Protein AF-A0A524QG01-F1 (afdb_monomer_lite)

Radius of gyration: 15.0 Å; chains: 1; bounding box: 37×24×44 Å

Foldseek 3Di:
DDPDKWWEFDADPVCRFKTFIAIFHQFDKDWDADPVRDIDIDGGDGRQVRVVVVQVVCVVVVHHSVNRHPDPPGMDTPVVCVVCVVVRVVVIPDYDDDPDPPVPVDD

pLDDT: mean 92.06, std 12.97, range [42.19, 98.38]

Sequence (107 aa):
CSPETFTMWDDCMSFPFVLVRVRRHRAISVRFLDDEGQMKEMEKLDQATSELLQHEIDHLNGVLAVDHALDEDALVSREVFEENPDWFAAKVDYVITPTVPQSLQHP

Structure (mmCIF, N/CA/C/O backbone):
data_AF-A0A524QG01-F1
#
_entry.id   AF-A0A524QG01-F1
#
loop_
_atom_site.group_PDB
_atom_site.id
_atom_site.type_symbol
_atom_site.label_atom_id
_atom_site.label_alt_id
_atom_site.label_comp_id
_atom_site.label_asym_id
_atom_site.label_entity_id
_atom_site.label_seq_id
_atom_site.pdbx_PDB_ins_code
_atom_site.Cartn_x
_atom_site.Cartn_y
_atom_site.Cartn_z
_atom_site.occupancy
_atom_site.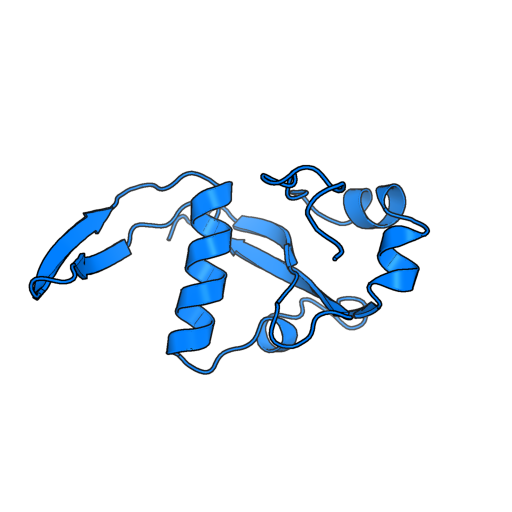B_iso_or_equiv
_atom_site.auth_seq_id
_atom_site.auth_comp_id
_atom_site.auth_asym_id
_atom_site.auth_atom_id
_atom_site.pdbx_PDB_model_num
ATOM 1 N N . CYS A 1 1 ? -12.603 3.846 5.291 1.00 87.25 1 CYS A N 1
ATOM 2 C CA . CYS A 1 1 ? -11.601 4.322 4.314 1.00 87.25 1 CYS A CA 1
ATOM 3 C C . CYS A 1 1 ? -12.211 5.409 3.430 1.00 87.25 1 CYS A C 1
ATOM 5 O O . CYS A 1 1 ? -13.429 5.419 3.268 1.00 87.25 1 CYS A O 1
ATOM 7 N N . SER A 1 2 ? -11.405 6.331 2.898 1.00 91.31 2 SER A N 1
ATOM 8 C CA . SER A 1 2 ? -11.846 7.354 1.940 1.00 91.31 2 SER A CA 1
ATOM 9 C C . SER A 1 2 ? -12.237 6.733 0.594 1.00 91.31 2 SER A C 1
ATOM 11 O O . SER A 1 2 ? -11.630 5.741 0.206 1.00 91.31 2 SER A O 1
ATOM 13 N N . PRO A 1 3 ? -13.175 7.314 -0.175 1.00 94.88 3 PRO A N 1
ATOM 14 C CA . PRO A 1 3 ? -13.465 6.840 -1.532 1.00 94.88 3 PRO A CA 1
ATOM 15 C C . PRO A 1 3 ? -12.319 7.118 -2.519 1.00 94.88 3 PRO A C 1
ATOM 17 O O . PRO A 1 3 ? -12.205 6.436 -3.529 1.00 94.88 3 PRO A O 1
ATOM 20 N N . GLU A 1 4 ? -11.467 8.105 -2.230 1.00 97.50 4 GLU A N 1
ATOM 21 C CA . GLU A 1 4 ? -10.264 8.381 -3.012 1.00 97.50 4 GLU A CA 1
ATOM 22 C C . GLU A 1 4 ? -9.223 7.277 -2.799 1.00 97.50 4 GLU A C 1
ATOM 24 O O . GLU A 1 4 ? -8.941 6.882 -1.661 1.00 97.50 4 GLU A O 1
ATOM 29 N N . THR A 1 5 ? -8.657 6.797 -3.903 1.00 97.88 5 THR A N 1
ATOM 30 C CA . THR A 1 5 ? -7.654 5.731 -3.946 1.00 97.88 5 THR A CA 1
ATOM 31 C C . THR A 1 5 ? -6.477 6.147 -4.807 1.00 97.88 5 THR A C 1
ATOM 33 O O . THR A 1 5 ? -6.623 7.007 -5.672 1.00 97.88 5 THR A O 1
ATOM 36 N N . PHE A 1 6 ? -5.351 5.474 -4.631 1.00 98.00 6 PHE A N 1
ATOM 37 C CA . PHE A 1 6 ? -4.156 5.664 -5.440 1.00 98.00 6 PHE A CA 1
ATOM 38 C C . PHE A 1 6 ? -3.479 4.319 -5.695 1.00 98.00 6 PHE A C 1
ATOM 40 O O . PHE A 1 6 ? -3.694 3.353 -4.957 1.00 98.00 6 PHE A O 1
ATOM 47 N N . THR A 1 7 ? -2.688 4.253 -6.757 1.00 98.31 7 THR A N 1
ATOM 48 C CA . THR A 1 7 ? -1.840 3.104 -7.070 1.00 98.31 7 THR A CA 1
ATOM 49 C C . THR A 1 7 ? -0.413 3.323 -6.581 1.00 98.31 7 THR A C 1
ATOM 51 O O . THR A 1 7 ? 0.062 4.458 -6.543 1.00 98.31 7 THR A O 1
ATOM 54 N N . MET A 1 8 ? 0.254 2.238 -6.193 1.00 97.75 8 MET A N 1
ATOM 55 C CA . MET A 1 8 ? 1.649 2.228 -5.740 1.00 97.75 8 MET A CA 1
ATOM 56 C C . MET A 1 8 ? 2.276 0.848 -5.952 1.00 97.75 8 MET A C 1
ATOM 58 O O . MET A 1 8 ? 1.559 -0.131 -6.173 1.00 97.75 8 MET A O 1
ATOM 62 N N . TRP A 1 9 ? 3.603 0.784 -5.871 1.00 97.56 9 TRP A N 1
ATOM 63 C CA . TRP A 1 9 ? 4.351 -0.467 -5.764 1.00 97.56 9 TRP A CA 1
ATOM 64 C C . TRP A 1 9 ? 4.595 -0.767 -4.284 1.00 97.56 9 TRP A C 1
ATOM 66 O O . TRP A 1 9 ? 5.298 -0.016 -3.618 1.00 97.56 9 TRP A O 1
ATOM 76 N N . ASP A 1 10 ? 3.954 -1.821 -3.792 1.00 96.62 10 ASP A N 1
ATOM 77 C CA . ASP A 1 10 ? 3.978 -2.300 -2.409 1.00 96.62 10 ASP A CA 1
ATOM 78 C C . ASP A 1 10 ? 5.109 -3.321 -2.249 1.00 96.62 10 ASP A C 1
ATOM 80 O O . ASP A 1 10 ? 5.222 -4.258 -3.053 1.00 96.62 10 ASP A O 1
ATOM 84 N N . ASP A 1 11 ? 5.965 -3.123 -1.250 1.00 94.69 11 ASP A N 1
ATOM 85 C CA . ASP A 1 11 ? 7.022 -4.050 -0.882 1.00 94.69 11 ASP A CA 1
ATOM 86 C C . ASP A 1 11 ? 6.777 -4.636 0.510 1.00 94.69 11 ASP A C 1
ATOM 88 O O . ASP A 1 11 ? 6.326 -3.971 1.434 1.00 94.69 11 ASP A O 1
ATOM 92 N N . CYS A 1 12 ? 7.053 -5.931 0.663 1.00 95.12 12 CYS A N 1
ATOM 93 C CA . CYS A 1 12 ? 6.779 -6.651 1.900 1.00 95.12 12 CYS A CA 1
ATOM 94 C C . CYS A 1 12 ? 8.017 -7.405 2.365 1.00 95.12 12 CYS A C 1
ATOM 96 O O . CYS A 1 12 ? 8.644 -8.141 1.597 1.00 95.12 12 CYS A O 1
ATOM 98 N N . MET A 1 13 ? 8.302 -7.335 3.664 1.00 93.69 13 MET A N 1
ATOM 99 C CA . MET A 1 13 ? 9.391 -8.102 4.277 1.00 93.69 13 MET A CA 1
ATOM 100 C C . MET A 1 13 ? 9.161 -9.620 4.228 1.00 93.69 13 MET A C 1
ATOM 102 O O . MET A 1 13 ? 10.121 -10.385 4.307 1.00 93.69 13 MET A O 1
ATOM 106 N N . SER A 1 14 ? 7.917 -10.074 4.042 1.00 93.94 14 SER A N 1
ATOM 107 C CA . SER A 1 14 ? 7.597 -11.496 3.847 1.00 93.94 14 SER A CA 1
ATOM 108 C C . SER A 1 14 ? 8.068 -12.042 2.490 1.00 93.94 14 SER A C 1
ATOM 110 O O . SER A 1 14 ? 8.270 -13.247 2.350 1.00 93.94 14 SER A O 1
ATOM 112 N N . PHE A 1 15 ? 8.254 -11.179 1.487 1.00 94.25 15 PHE A N 1
ATOM 113 C CA . PHE A 1 15 ? 8.746 -11.530 0.150 1.00 94.25 15 PHE A CA 1
ATOM 114 C C . PHE A 1 15 ? 9.658 -10.410 -0.380 1.00 94.25 15 PHE A C 1
ATOM 116 O O . PHE A 1 15 ? 9.306 -9.693 -1.316 1.00 94.25 15 PHE A O 1
ATOM 123 N N . PRO A 1 16 ? 10.875 -10.273 0.176 1.00 93.62 16 PRO A N 1
ATOM 124 C CA . PRO A 1 16 ? 11.702 -9.075 0.016 1.00 93.62 16 PRO A CA 1
ATOM 125 C C . PRO A 1 16 ? 12.176 -8.810 -1.420 1.00 93.62 16 PRO A C 1
ATOM 127 O O . PRO A 1 16 ? 12.667 -7.723 -1.710 1.00 93.62 16 PRO A O 1
ATOM 130 N N . PHE A 1 17 ? 12.048 -9.778 -2.328 1.00 95.56 17 PHE A N 1
ATOM 131 C CA . PHE A 1 17 ? 12.549 -9.694 -3.701 1.00 95.56 17 PHE A CA 1
ATOM 132 C C . PHE A 1 17 ? 11.467 -9.393 -4.743 1.00 95.56 17 PHE A C 1
ATOM 134 O O . PHE A 1 17 ? 11.765 -9.434 -5.935 1.00 95.56 17 PHE A O 1
ATOM 141 N N . VAL A 1 18 ? 10.227 -9.120 -4.327 1.00 96.12 18 VAL A N 1
ATOM 142 C CA . VAL A 1 18 ? 9.100 -8.844 -5.229 1.00 96.12 18 VAL A CA 1
ATOM 143 C C . VAL A 1 18 ? 8.389 -7.575 -4.778 1.00 96.12 18 VAL A C 1
ATOM 145 O O . VAL A 1 18 ? 8.118 -7.411 -3.592 1.00 96.12 18 VAL A O 1
ATOM 148 N N . LEU A 1 19 ? 8.067 -6.703 -5.731 1.00 97.56 19 LEU A N 1
ATOM 149 C CA . LEU A 1 19 ? 7.145 -5.592 -5.531 1.00 97.56 19 LEU A CA 1
ATOM 150 C C . LEU A 1 19 ? 5.828 -5.903 -6.237 1.00 97.56 19 LEU A C 1
ATOM 152 O O . LEU A 1 19 ? 5.818 -6.497 -7.322 1.00 97.56 19 LEU A O 1
ATOM 156 N N . VAL A 1 20 ? 4.723 -5.480 -5.626 1.00 98.12 20 VAL A N 1
ATOM 157 C CA . VAL A 1 20 ? 3.376 -5.698 -6.154 1.00 98.12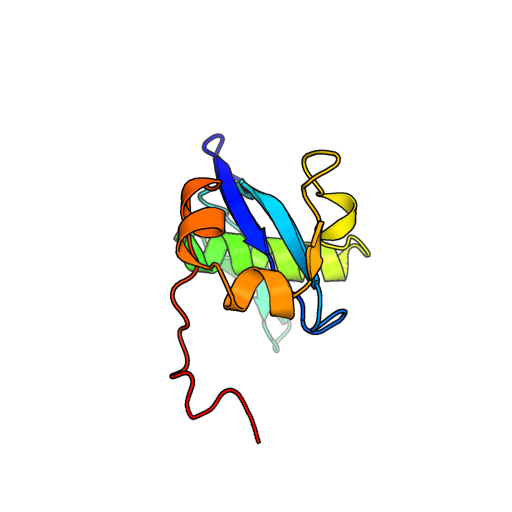 20 VAL A CA 1
ATOM 158 C C . VAL A 1 20 ? 2.685 -4.367 -6.406 1.00 98.12 20 VAL A C 1
ATOM 160 O O . VAL A 1 20 ? 2.566 -3.535 -5.512 1.00 98.12 20 VAL A O 1
ATOM 163 N N . ARG A 1 21 ? 2.188 -4.147 -7.622 1.00 98.19 21 ARG A N 1
ATOM 164 C CA . ARG A 1 21 ? 1.381 -2.974 -7.940 1.00 98.19 21 ARG A CA 1
ATOM 165 C C . ARG A 1 21 ? -0.030 -3.168 -7.407 1.00 98.19 21 ARG A C 1
ATOM 167 O O . ARG A 1 21 ? -0.774 -4.013 -7.907 1.00 98.19 21 ARG A O 1
ATOM 174 N N . VAL A 1 22 ? -0.398 -2.347 -6.432 1.00 98.19 22 VAL A N 1
ATOM 175 C CA . VAL A 1 22 ? -1.677 -2.420 -5.713 1.00 98.19 22 VAL A CA 1
ATOM 176 C C . VAL A 1 22 ? -2.423 -1.090 -5.785 1.00 98.19 22 VAL A C 1
ATOM 178 O O . VAL A 1 22 ? -1.868 -0.055 -6.166 1.00 98.19 22 VAL A O 1
ATOM 181 N N . ARG A 1 23 ? -3.702 -1.105 -5.396 1.00 98.19 23 ARG A N 1
ATOM 182 C CA . ARG A 1 23 ? -4.510 0.100 -5.162 1.00 98.19 23 ARG A CA 1
ATOM 183 C C . ARG A 1 23 ? -4.909 0.170 -3.694 1.00 98.19 23 ARG A C 1
ATOM 185 O O . ARG A 1 23 ? -5.498 -0.773 -3.175 1.00 98.19 23 ARG A O 1
ATOM 192 N N . ARG A 1 24 ? -4.647 1.310 -3.055 1.00 98.00 24 ARG A N 1
ATOM 193 C CA . ARG A 1 24 ? -4.963 1.568 -1.642 1.00 98.00 24 ARG A CA 1
ATOM 194 C C . ARG A 1 24 ? -5.859 2.790 -1.496 1.00 98.00 24 ARG A C 1
ATOM 196 O O . ARG A 1 24 ? -5.902 3.661 -2.368 1.00 98.00 24 ARG A O 1
ATOM 203 N N . HIS A 1 25 ? -6.582 2.870 -0.383 1.00 98.06 25 HIS A N 1
ATOM 204 C CA . HIS A 1 25 ? -7.326 4.073 -0.026 1.00 98.06 25 HIS A CA 1
ATOM 205 C C . HIS A 1 25 ? -6.373 5.180 0.425 1.00 98.06 25 HIS A C 1
ATOM 207 O O . HIS A 1 25 ? -5.446 4.932 1.199 1.00 98.06 25 HIS A O 1
ATOM 213 N N . ARG A 1 26 ? -6.628 6.413 -0.028 1.00 97.31 26 ARG A N 1
ATOM 214 C CA . ARG A 1 26 ? -5.803 7.585 0.295 1.00 97.31 26 ARG A CA 1
ATOM 215 C C . ARG A 1 26 ? -5.764 7.896 1.787 1.00 97.31 26 ARG A C 1
ATOM 217 O O . ARG A 1 26 ? -4.728 8.323 2.273 1.00 97.31 26 ARG A O 1
ATOM 224 N N . ALA A 1 27 ? -6.873 7.695 2.489 1.00 97.19 27 ALA A N 1
ATOM 225 C CA . ALA A 1 27 ? -6.955 7.886 3.926 1.00 97.19 27 ALA A CA 1
ATOM 226 C C . ALA A 1 27 ? -7.814 6.799 4.577 1.00 97.19 27 ALA A C 1
ATOM 228 O O . ALA A 1 27 ? -8.866 6.395 4.058 1.00 97.19 27 ALA A O 1
ATOM 229 N N . ILE A 1 28 ? -7.417 6.382 5.773 1.00 97.81 28 ILE A N 1
ATOM 230 C CA . ILE A 1 28 ? -8.193 5.489 6.632 1.00 97.81 28 ILE A CA 1
ATOM 231 C C . ILE A 1 28 ? -8.377 6.109 8.019 1.00 97.81 28 ILE A C 1
ATOM 233 O O . ILE A 1 28 ? -7.654 7.020 8.420 1.00 97.81 28 ILE A O 1
ATOM 237 N N . SER A 1 29 ? -9.367 5.597 8.742 1.00 97.62 29 SER A N 1
ATOM 238 C CA . SER A 1 29 ? -9.470 5.763 10.187 1.00 97.62 29 SER A CA 1
ATOM 239 C C . SER A 1 29 ? -9.407 4.369 10.790 1.00 97.62 29 SER A C 1
ATOM 241 O O . SER A 1 29 ? -10.057 3.459 10.269 1.00 97.62 29 SER A O 1
ATOM 243 N N . VAL A 1 30 ? -8.630 4.199 11.852 1.00 97.25 30 VAL A N 1
ATOM 244 C CA . VAL A 1 30 ? -8.432 2.909 12.514 1.00 97.25 30 VAL A CA 1
ATOM 245 C C . VAL A 1 30 ? -8.827 3.003 13.974 1.00 97.25 30 VAL A C 1
ATOM 247 O O . VAL A 1 30 ? -8.708 4.051 14.611 1.00 97.25 30 VAL A O 1
ATOM 250 N N . ARG A 1 31 ? -9.287 1.874 14.499 1.00 97.44 31 ARG A N 1
ATOM 251 C CA . ARG A 1 31 ? -9.583 1.692 15.910 1.00 97.44 31 ARG A CA 1
ATOM 252 C C . ARG A 1 31 ? -8.865 0.446 16.388 1.00 97.44 31 ARG A C 1
ATOM 254 O O . ARG A 1 31 ? -9.012 -0.607 15.774 1.00 97.44 31 ARG A O 1
ATOM 261 N N . PHE A 1 32 ? -8.097 0.582 17.455 1.00 96.62 32 PHE A N 1
ATOM 262 C CA . PHE A 1 32 ? -7.203 -0.460 17.944 1.00 96.62 32 PHE A CA 1
ATOM 263 C C . PHE A 1 32 ? -7.102 -0.405 19.467 1.00 96.62 32 PHE A C 1
ATOM 265 O O . PHE A 1 32 ? -7.592 0.531 20.103 1.00 96.62 32 PHE A O 1
ATOM 272 N N . LEU A 1 33 ? -6.504 -1.443 20.039 1.00 97.62 33 LEU A N 1
ATOM 273 C CA . LEU A 1 33 ? -6.138 -1.492 21.446 1.00 97.62 33 LEU A CA 1
ATOM 274 C C . LEU A 1 33 ? -4.664 -1.114 21.573 1.00 97.62 33 LEU A C 1
ATOM 276 O O . LEU A 1 33 ? -3.851 -1.609 20.792 1.00 97.62 33 LEU A O 1
ATOM 280 N N . ASP A 1 34 ? -4.337 -0.255 22.533 1.00 96.38 34 ASP A N 1
ATOM 281 C CA . ASP A 1 34 ? -2.947 -0.070 22.954 1.00 96.38 34 ASP A CA 1
ATOM 282 C C . ASP A 1 34 ? -2.440 -1.283 23.760 1.00 96.38 34 ASP A C 1
ATOM 284 O O . ASP A 1 34 ? -3.152 -2.275 23.959 1.00 96.38 34 ASP A O 1
ATOM 288 N N . ASP A 1 35 ? -1.186 -1.223 24.198 1.00 96.12 35 ASP A N 1
ATOM 289 C CA . ASP A 1 35 ? -0.534 -2.270 24.980 1.00 96.12 35 ASP A CA 1
ATOM 290 C C . ASP A 1 35 ? -1.151 -2.465 26.374 1.00 96.12 35 ASP A C 1
ATOM 292 O O . ASP A 1 35 ? -1.047 -3.556 26.941 1.00 96.12 35 ASP A O 1
ATOM 296 N N . GLU A 1 36 ? -1.888 -1.479 26.891 1.00 97.44 36 GLU A N 1
ATOM 297 C CA . GLU A 1 36 ? -2.700 -1.611 28.103 1.00 97.44 36 GLU A CA 1
ATOM 298 C C . GLU A 1 36 ? -4.139 -2.098 27.850 1.00 97.44 36 GLU A C 1
ATOM 300 O O . GLU A 1 36 ? -4.929 -2.223 28.793 1.00 97.44 36 GLU A O 1
ATOM 305 N N . GLY A 1 37 ? -4.506 -2.397 26.601 1.00 97.25 37 GLY A N 1
ATOM 306 C CA . GLY A 1 37 ? -5.843 -2.864 26.239 1.00 97.25 37 GLY A CA 1
ATOM 307 C C . GLY A 1 37 ? -6.909 -1.765 26.264 1.00 97.25 37 GLY A C 1
ATOM 308 O O . GLY A 1 37 ? -8.102 -2.060 26.386 1.00 97.25 37 GLY A O 1
ATOM 309 N N . GLN A 1 38 ? -6.517 -0.496 26.162 1.00 97.69 38 GLN A N 1
ATOM 310 C CA . GLN A 1 38 ? -7.437 0.626 26.032 1.00 97.69 38 GLN A CA 1
ATOM 311 C C . GLN A 1 38 ? -7.763 0.892 24.565 1.00 97.69 38 GLN A C 1
ATOM 313 O O . GLN A 1 38 ? -6.895 0.919 23.696 1.00 97.69 38 GLN A O 1
ATOM 318 N N . MET A 1 39 ? -9.039 1.165 24.294 1.00 98.19 39 MET A N 1
ATOM 319 C CA . MET A 1 39 ? -9.490 1.542 22.957 1.00 98.19 39 MET A CA 1
ATOM 320 C C . MET A 1 39 ? -8.936 2.916 22.563 1.00 98.19 39 MET A C 1
ATOM 322 O O . MET A 1 39 ? -9.177 3.909 23.255 1.00 98.19 39 MET A O 1
ATOM 326 N N . LYS A 1 40 ? -8.253 2.972 21.418 1.00 98.12 40 LYS A N 1
ATOM 327 C CA . LYS A 1 40 ? -7.791 4.195 20.752 1.00 98.12 40 LYS A CA 1
ATOM 328 C C . LYS A 1 40 ? -8.383 4.296 19.355 1.00 98.12 40 LYS A C 1
ATOM 330 O O . LYS A 1 40 ? -8.693 3.291 18.715 1.00 98.12 40 LYS A O 1
ATOM 335 N N . GLU A 1 41 ? -8.499 5.527 18.878 1.00 97.81 41 GLU A N 1
ATOM 336 C CA . GLU A 1 41 ? -8.967 5.847 17.534 1.00 97.81 41 GLU A CA 1
ATOM 337 C C . GLU A 1 41 ? -8.000 6.841 16.888 1.00 97.81 41 GLU A C 1
ATOM 339 O O . GLU A 1 41 ? -7.561 7.804 17.517 1.00 97.81 41 GLU A O 1
ATOM 344 N N . MET A 1 42 ? -7.660 6.591 15.627 1.00 97.06 42 MET A N 1
ATOM 345 C CA . MET A 1 42 ? -6.880 7.488 14.779 1.00 97.06 42 MET A CA 1
ATOM 346 C C . MET A 1 42 ? -7.710 7.785 13.535 1.00 97.06 42 MET A C 1
ATOM 348 O O . MET A 1 42 ? -8.081 6.864 12.805 1.00 97.06 42 MET A O 1
ATOM 352 N N . GLU A 1 43 ? -8.024 9.056 13.290 1.00 97.06 43 GLU A N 1
ATOM 353 C CA . GLU A 1 43 ? -8.898 9.464 12.190 1.00 97.06 43 GLU A CA 1
ATOM 354 C C . GLU A 1 43 ? -8.144 10.165 11.064 1.00 97.06 43 GLU A C 1
ATOM 356 O O . GLU A 1 43 ? -7.262 10.982 11.319 1.00 97.06 43 GLU A O 1
ATOM 361 N N . LYS A 1 44 ? -8.573 9.914 9.818 1.00 92.69 44 LYS A N 1
ATOM 362 C CA . LYS A 1 44 ? -8.104 10.624 8.612 1.00 92.69 44 LYS A CA 1
ATOM 363 C C . LYS A 1 44 ? -6.577 10.656 8.504 1.00 92.69 44 LYS A C 1
ATOM 365 O O . LYS A 1 44 ? -5.982 11.715 8.303 1.00 92.69 44 LYS A O 1
ATOM 370 N N . LEU A 1 45 ? -5.972 9.483 8.640 1.00 95.88 45 LEU A N 1
ATOM 371 C CA . LEU A 1 45 ? -4.534 9.319 8.502 1.00 95.88 45 LEU A CA 1
ATOM 372 C C . LEU A 1 45 ? -4.062 9.764 7.121 1.00 95.88 45 LEU A C 1
ATOM 374 O O . LEU A 1 45 ? -4.793 9.644 6.133 1.00 95.88 45 LEU A O 1
ATOM 378 N N . ASP A 1 46 ? -2.852 10.317 7.084 1.00 94.12 46 ASP A N 1
ATOM 379 C CA . ASP A 1 46 ? -2.233 10.773 5.849 1.00 94.12 46 ASP A CA 1
ATOM 380 C C . ASP A 1 46 ? -1.929 9.605 4.905 1.00 94.12 46 ASP A C 1
ATOM 382 O O . ASP A 1 46 ? -2.032 8.435 5.267 1.00 94.12 46 ASP A O 1
ATOM 386 N N . GLN A 1 47 ? -1.577 9.926 3.661 1.00 95.12 47 GLN A N 1
ATOM 387 C CA . GLN A 1 47 ? -1.426 8.923 2.612 1.00 95.12 47 GLN A CA 1
ATOM 388 C C . GLN A 1 47 ? -0.362 7.865 2.936 1.00 95.12 47 GLN A C 1
ATOM 390 O O . GLN A 1 47 ? -0.617 6.687 2.702 1.00 95.12 47 GLN A O 1
ATOM 395 N N . ALA A 1 48 ? 0.779 8.280 3.496 1.00 94.06 48 ALA A N 1
ATOM 396 C CA . ALA A 1 48 ? 1.878 7.383 3.856 1.00 94.06 48 ALA A CA 1
ATOM 397 C C . ALA A 1 48 ? 1.483 6.440 5.005 1.00 94.06 48 ALA A C 1
ATOM 399 O O . ALA A 1 48 ? 1.619 5.227 4.903 1.00 94.06 48 ALA A O 1
ATOM 400 N N . THR A 1 49 ? 0.894 6.969 6.082 1.00 95.19 49 THR A N 1
ATOM 401 C CA . THR A 1 49 ? 0.424 6.119 7.188 1.00 95.19 49 THR A CA 1
ATOM 402 C C . THR A 1 49 ? -0.741 5.229 6.745 1.00 95.19 49 THR A C 1
ATOM 404 O O . THR A 1 49 ? -0.893 4.105 7.217 1.00 95.19 49 THR A O 1
ATOM 407 N N . SER A 1 50 ? -1.580 5.727 5.834 1.00 96.44 50 SER A N 1
ATOM 408 C CA . SER A 1 50 ? -2.736 5.010 5.305 1.00 96.44 50 SER A CA 1
ATOM 409 C C . SER A 1 50 ? -2.331 3.763 4.523 1.00 96.44 50 SER A C 1
ATOM 411 O O . SER A 1 50 ? -2.947 2.720 4.736 1.00 96.44 50 SER A O 1
ATOM 413 N N . GLU A 1 51 ? -1.343 3.835 3.625 1.00 96.00 51 GLU A N 1
ATOM 414 C CA . GLU A 1 51 ? -0.885 2.637 2.901 1.00 96.00 51 GLU A CA 1
ATOM 415 C C . GLU A 1 51 ? -0.197 1.630 3.814 1.00 96.00 51 GLU A C 1
ATOM 417 O O . GLU A 1 51 ? -0.609 0.468 3.808 1.00 96.00 51 GLU A O 1
ATOM 422 N N . LEU A 1 52 ? 0.693 2.096 4.696 1.00 96.00 52 LEU A N 1
ATOM 423 C CA . LEU A 1 52 ? 1.407 1.229 5.627 1.00 96.00 52 LEU A CA 1
ATOM 424 C C . LEU A 1 52 ? 0.432 0.454 6.518 1.00 96.00 52 LEU A C 1
ATOM 426 O O . LEU A 1 52 ? 0.506 -0.765 6.636 1.00 96.00 52 LEU A O 1
ATOM 430 N N . LEU A 1 53 ? -0.541 1.138 7.128 1.00 97.38 53 LEU A N 1
ATOM 431 C CA . LEU A 1 53 ? -1.506 0.457 7.989 1.00 97.38 53 LEU A CA 1
ATOM 432 C C . LEU A 1 53 ? -2.454 -0.455 7.211 1.00 97.38 53 LEU A C 1
ATOM 434 O O . LEU A 1 53 ? -2.854 -1.479 7.752 1.00 97.38 53 LEU A O 1
ATOM 438 N N . GLN A 1 54 ? -2.830 -0.121 5.972 1.00 98.19 54 GLN A N 1
ATOM 439 C CA . GLN A 1 54 ? -3.612 -1.047 5.144 1.00 98.19 54 GLN A CA 1
ATOM 440 C C . GLN A 1 54 ? -2.829 -2.342 4.885 1.00 98.19 54 GLN A C 1
ATOM 442 O O . GLN A 1 54 ? -3.408 -3.412 5.046 1.00 98.19 54 GLN A O 1
ATOM 447 N N . HIS A 1 55 ? -1.532 -2.253 4.571 1.00 97.94 55 HIS A N 1
ATOM 448 C CA . HIS A 1 55 ? -0.652 -3.415 4.400 1.00 97.94 55 HIS A CA 1
ATOM 449 C C . HIS A 1 55 ? -0.593 -4.287 5.661 1.00 97.94 55 HIS A C 1
ATOM 451 O O . HIS A 1 55 ? -0.860 -5.487 5.616 1.00 97.94 55 HIS A O 1
ATOM 457 N N . GLU A 1 56 ? -0.301 -3.686 6.814 1.00 97.81 56 GLU A N 1
ATOM 458 C CA . GLU A 1 56 ? -0.161 -4.448 8.060 1.00 97.81 56 GLU A CA 1
ATOM 459 C C . GLU A 1 56 ? -1.499 -5.027 8.548 1.00 97.81 56 GLU A C 1
ATOM 461 O O . GLU A 1 56 ? -1.554 -6.128 9.097 1.00 97.81 56 GLU A O 1
ATOM 466 N N . ILE A 1 57 ? -2.615 -4.326 8.319 1.00 97.81 57 ILE A N 1
ATOM 467 C CA . ILE A 1 57 ? -3.952 -4.845 8.634 1.00 97.81 57 ILE A CA 1
ATOM 468 C C . ILE A 1 57 ? -4.305 -6.037 7.736 1.00 97.81 57 ILE A C 1
ATOM 470 O O . ILE A 1 57 ? -4.929 -6.984 8.218 1.00 97.81 57 ILE A O 1
ATOM 474 N N . ASP A 1 58 ? -3.910 -6.037 6.462 1.00 98.38 58 ASP A N 1
ATOM 475 C CA . ASP A 1 58 ? -4.109 -7.191 5.578 1.00 98.38 58 ASP A CA 1
ATOM 476 C C . ASP A 1 58 ? -3.398 -8.430 6.127 1.00 98.38 58 ASP A C 1
ATOM 478 O O . ASP A 1 58 ? -4.008 -9.500 6.209 1.00 98.38 58 ASP A O 1
ATOM 482 N N . HIS A 1 59 ? -2.168 -8.276 6.628 1.00 98.25 59 HIS A N 1
ATOM 483 C CA . HIS A 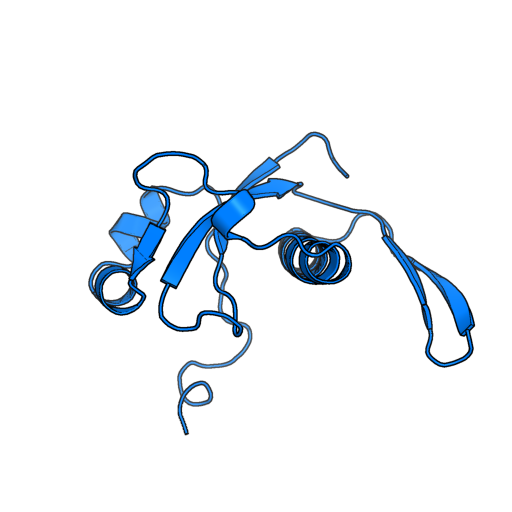1 59 ? -1.442 -9.363 7.284 1.00 98.25 59 HIS A CA 1
ATOM 484 C C . HIS A 1 59 ? -2.193 -9.949 8.484 1.00 98.25 59 HIS A C 1
ATOM 486 O O . HIS A 1 59 ? -2.257 -11.173 8.623 1.00 98.25 59 HIS A O 1
ATOM 492 N N . LEU A 1 60 ? -2.835 -9.114 9.309 1.00 97.38 60 LEU A N 1
ATOM 493 C CA . LEU A 1 60 ? -3.678 -9.592 10.416 1.00 97.38 60 LEU A CA 1
ATOM 494 C C . LEU A 1 60 ? -4.892 -10.403 9.937 1.00 97.38 60 LEU A C 1
ATOM 496 O O . LEU A 1 60 ? -5.404 -11.241 10.679 1.00 97.38 60 LEU A O 1
ATOM 500 N N . ASN A 1 61 ? -5.339 -10.172 8.703 1.00 97.75 61 ASN A N 1
ATOM 501 C CA . ASN A 1 61 ? -6.450 -10.880 8.073 1.00 97.75 61 ASN A CA 1
ATOM 502 C C . ASN A 1 61 ? -5.997 -12.035 7.161 1.00 97.75 61 ASN A C 1
ATOM 504 O O . ASN A 1 61 ? -6.839 -12.663 6.518 1.00 97.75 61 ASN A O 1
ATOM 508 N N . GLY A 1 62 ? -4.695 -12.333 7.102 1.00 97.62 62 GLY A N 1
ATOM 509 C CA . GLY A 1 62 ? -4.145 -13.365 6.220 1.00 97.62 62 GLY A CA 1
ATOM 510 C C . GLY A 1 62 ? -4.207 -13.011 4.731 1.00 97.62 62 GLY A C 1
ATOM 511 O O . GLY A 1 62 ? -4.174 -13.915 3.902 1.00 97.62 62 GLY A O 1
ATOM 512 N N . VAL A 1 63 ? -4.314 -11.723 4.404 1.00 98.38 63 VAL A N 1
ATOM 513 C CA . VAL A 1 63 ? -4.279 -11.187 3.040 1.00 98.38 63 VAL A CA 1
ATOM 514 C C . VAL A 1 63 ? -2.866 -10.671 2.758 1.00 98.38 63 VAL A C 1
ATOM 516 O O . VAL A 1 63 ? -2.236 -10.045 3.611 1.00 98.38 63 VAL A O 1
ATOM 519 N N . LEU A 1 64 ? -2.333 -10.974 1.578 1.00 97.81 64 LEU A N 1
ATOM 520 C CA . LEU A 1 64 ? -1.007 -10.549 1.132 1.00 97.81 64 LEU A CA 1
ATOM 521 C C . LEU A 1 64 ? -1.127 -9.523 0.000 1.00 97.81 64 LEU A C 1
ATOM 523 O O . LEU A 1 64 ? -2.118 -9.495 -0.726 1.00 97.81 64 LEU A O 1
ATOM 527 N N . ALA A 1 65 ? -0.078 -8.727 -0.233 1.00 97.50 65 ALA A N 1
ATOM 528 C CA . ALA A 1 65 ? -0.078 -7.754 -1.333 1.00 97.50 65 ALA A CA 1
ATOM 529 C C . ALA A 1 65 ? -0.353 -8.403 -2.708 1.00 97.50 65 ALA A C 1
ATOM 531 O O . ALA A 1 65 ? -1.021 -7.804 -3.547 1.00 97.50 65 ALA A O 1
ATOM 532 N N . VAL A 1 66 ? 0.091 -9.651 -2.925 1.00 96.88 66 VAL A N 1
ATOM 533 C CA . VAL A 1 66 ? -0.175 -10.416 -4.160 1.00 96.88 66 VAL A CA 1
ATOM 534 C C . VAL A 1 66 ? -1.661 -10.704 -4.394 1.00 96.88 66 VAL A C 1
ATOM 536 O O . VAL A 1 66 ? -2.075 -10.790 -5.547 1.00 96.88 66 VAL A O 1
ATOM 539 N N . ASP A 1 67 ? -2.478 -10.782 -3.338 1.00 97.50 67 ASP A N 1
ATOM 540 C CA . ASP A 1 67 ? -3.936 -10.932 -3.456 1.00 97.50 67 ASP A CA 1
ATOM 541 C C . ASP A 1 67 ? -4.598 -9.643 -3.979 1.00 97.50 67 ASP A C 1
ATOM 543 O O . ASP A 1 67 ? -5.722 -9.664 -4.483 1.00 97.50 67 ASP A O 1
ATOM 547 N N . HIS A 1 68 ? -3.884 -8.516 -3.893 1.00 97.50 68 HIS A N 1
ATOM 548 C CA . HIS A 1 68 ? -4.288 -7.198 -4.378 1.00 97.50 68 HIS A CA 1
ATOM 549 C C . HIS A 1 68 ? -3.647 -6.800 -5.718 1.00 97.50 68 HIS A C 1
ATOM 551 O O . HIS A 1 68 ? -3.805 -5.651 -6.145 1.00 97.50 68 HIS A O 1
ATOM 557 N N . ALA A 1 69 ? -2.947 -7.720 -6.390 1.00 97.62 69 ALA A N 1
ATOM 558 C CA . ALA A 1 69 ? -2.344 -7.481 -7.699 1.00 97.62 69 ALA A CA 1
ATOM 559 C C . ALA A 1 69 ? -3.385 -6.947 -8.703 1.00 97.62 69 ALA A C 1
ATOM 561 O O . ALA A 1 69 ? -4.440 -7.547 -8.910 1.00 97.62 69 ALA A O 1
ATOM 562 N N . LEU A 1 70 ? -3.102 -5.792 -9.314 1.00 97.00 70 LEU A N 1
ATOM 563 C CA . LEU A 1 70 ? -4.084 -5.095 -10.157 1.00 97.00 70 LEU A CA 1
ATOM 564 C C . LEU A 1 70 ? -4.356 -5.772 -11.505 1.00 97.00 70 LEU A C 1
ATOM 566 O O . LEU A 1 70 ? -5.480 -5.695 -12.002 1.00 97.00 70 LEU A O 1
ATOM 570 N N . ASP A 1 71 ? -3.333 -6.362 -12.113 1.00 94.94 71 ASP A N 1
ATOM 571 C CA . ASP A 1 71 ? -3.372 -6.990 -13.433 1.00 94.94 71 ASP A CA 1
ATOM 572 C C . ASP A 1 71 ? -2.184 -7.954 -13.620 1.00 94.94 71 ASP A C 1
ATOM 574 O O . ASP A 1 71 ? -1.439 -8.239 -12.681 1.00 94.94 71 ASP A O 1
ATOM 578 N N . GLU A 1 72 ? -2.026 -8.487 -14.832 1.00 91.56 72 GLU A N 1
ATOM 579 C CA . GLU A 1 72 ? -0.994 -9.471 -15.186 1.00 91.56 72 GLU A CA 1
ATOM 580 C C . GLU A 1 72 ? 0.450 -8.956 -15.048 1.00 91.56 72 GLU A C 1
ATOM 582 O O . GLU A 1 72 ? 1.355 -9.750 -14.801 1.00 91.56 72 GLU A O 1
ATOM 587 N N . ASP A 1 73 ? 0.653 -7.637 -15.111 1.00 92.69 73 ASP A N 1
ATOM 588 C CA . ASP A 1 73 ? 1.961 -6.977 -15.007 1.00 92.69 73 ASP A CA 1
ATOM 589 C C . ASP A 1 73 ? 2.208 -6.371 -13.613 1.00 92.69 73 ASP A C 1
ATOM 591 O O . ASP A 1 73 ? 3.110 -5.550 -13.418 1.00 92.69 73 ASP A O 1
ATOM 595 N N . ALA A 1 74 ? 1.386 -6.726 -12.624 1.00 97.00 74 ALA A N 1
ATOM 596 C CA . ALA A 1 74 ? 1.453 -6.145 -11.290 1.00 97.00 74 ALA A CA 1
ATOM 597 C C . ALA A 1 74 ? 2.554 -6.741 -10.404 1.00 97.00 74 ALA A C 1
ATOM 599 O O . ALA A 1 74 ? 2.701 -6.286 -9.278 1.00 97.00 74 ALA A O 1
ATOM 600 N N . LEU A 1 75 ? 3.320 -7.735 -10.856 1.00 97.38 75 LEU A N 1
ATOM 601 C CA . LEU A 1 75 ? 4.419 -8.321 -10.085 1.00 97.38 75 LEU A CA 1
ATOM 602 C C . LEU A 1 75 ? 5.744 -8.071 -10.798 1.00 97.38 75 LEU A C 1
ATOM 604 O O . LEU A 1 75 ? 5.896 -8.377 -11.979 1.00 97.38 75 LEU A O 1
ATOM 608 N N . VAL A 1 76 ? 6.726 -7.564 -10.061 1.00 97.06 76 VAL A N 1
ATOM 609 C CA . VAL A 1 76 ? 8.073 -7.319 -10.579 1.00 97.06 76 VAL A CA 1
ATOM 610 C C . VAL A 1 76 ? 9.110 -7.740 -9.548 1.00 97.06 76 VAL A C 1
ATOM 612 O O . VAL A 1 76 ? 8.898 -7.582 -8.346 1.00 97.06 76 VAL A O 1
ATOM 615 N N . SER A 1 77 ? 10.239 -8.289 -9.998 1.00 97.00 77 SER A N 1
ATOM 616 C CA . SER A 1 77 ? 11.365 -8.510 -9.095 1.00 97.00 77 SER A CA 1
ATOM 617 C C . SER A 1 77 ? 11.959 -7.174 -8.644 1.00 97.00 77 SER A C 1
ATOM 619 O O . SER A 1 77 ? 12.019 -6.207 -9.405 1.00 97.00 77 SER A O 1
ATOM 621 N N . ARG A 1 78 ? 12.446 -7.131 -7.404 1.00 95.88 78 ARG A N 1
ATOM 622 C CA . ARG A 1 78 ? 13.131 -5.961 -6.846 1.00 95.88 78 ARG A CA 1
ATOM 623 C C . ARG A 1 78 ? 14.305 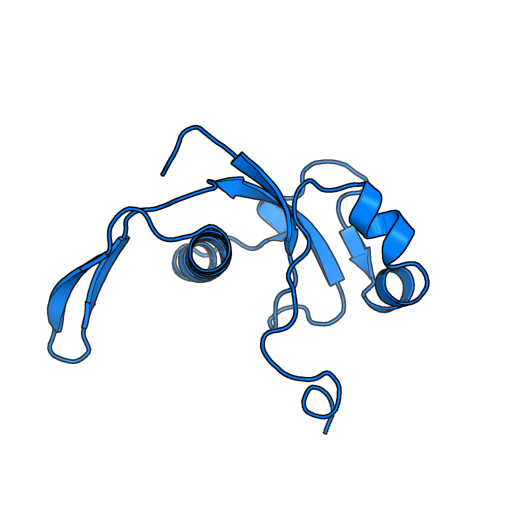-5.513 -7.717 1.00 95.88 78 ARG A C 1
ATOM 625 O O . ARG A 1 78 ? 14.435 -4.327 -7.975 1.00 95.88 78 ARG A O 1
ATOM 632 N N . GLU A 1 79 ? 15.084 -6.460 -8.233 1.00 96.56 79 GLU A N 1
ATOM 633 C CA . GLU A 1 79 ? 16.211 -6.192 -9.135 1.00 96.56 79 GLU A CA 1
ATOM 634 C C . GLU A 1 79 ? 15.778 -5.399 -10.379 1.00 96.56 79 GLU A C 1
ATOM 636 O O . GLU A 1 79 ? 16.301 -4.320 -10.639 1.00 96.56 79 GLU A O 1
ATOM 641 N N . VAL A 1 80 ? 14.751 -5.866 -11.099 1.00 96.75 80 VAL A N 1
ATOM 642 C CA . VAL A 1 80 ? 14.257 -5.184 -12.309 1.00 96.75 80 VAL A CA 1
ATOM 643 C C . VAL A 1 80 ? 13.667 -3.812 -11.975 1.00 96.75 80 VAL A C 1
ATOM 645 O O . VAL A 1 80 ? 13.823 -2.863 -12.749 1.00 96.75 80 VAL A O 1
ATOM 648 N N . PHE A 1 81 ? 12.995 -3.698 -10.825 1.00 95.75 81 PHE A N 1
ATOM 649 C CA . PHE A 1 81 ? 12.460 -2.430 -10.338 1.00 95.75 81 PHE A CA 1
ATOM 650 C C . PHE A 1 81 ? 13.57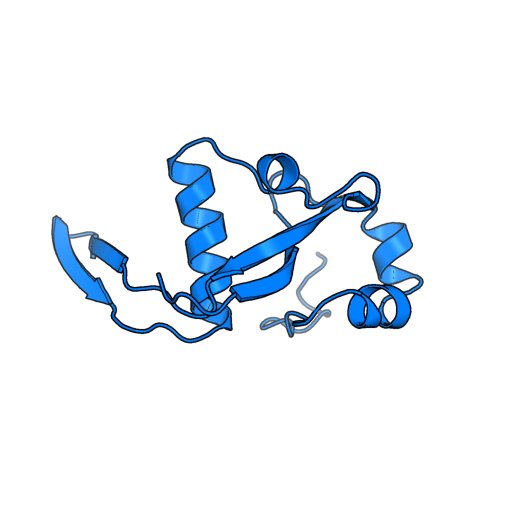1 -1.405 -10.081 1.00 95.75 81 PHE A C 1
ATOM 652 O O . PHE A 1 81 ? 13.482 -0.268 -10.545 1.00 95.75 81 PHE A O 1
ATOM 659 N N . GLU A 1 82 ? 14.629 -1.815 -9.382 1.00 93.81 82 GLU A N 1
ATOM 660 C CA . GLU A 1 82 ? 15.767 -0.970 -9.005 1.00 93.81 82 GLU A CA 1
ATOM 661 C C . GLU A 1 82 ? 16.644 -0.573 -10.202 1.00 93.81 82 GLU A C 1
ATOM 663 O O . GLU A 1 82 ? 17.250 0.498 -10.183 1.00 93.81 82 GLU A O 1
ATOM 668 N N . GLU A 1 83 ? 16.667 -1.371 -11.273 1.00 97.06 83 GLU A N 1
ATOM 669 C CA . GLU A 1 83 ? 17.318 -1.001 -12.536 1.00 97.06 83 GLU A CA 1
ATOM 670 C C . GLU A 1 83 ? 16.580 0.116 -13.294 1.00 97.06 83 GLU A C 1
ATOM 672 O O . GLU A 1 83 ? 17.206 0.869 -14.042 1.00 97.06 83 GLU A O 1
ATOM 677 N N . ASN A 1 84 ? 15.254 0.234 -13.131 1.00 95.69 84 ASN A N 1
ATOM 678 C CA . ASN A 1 84 ? 14.414 1.153 -13.913 1.00 95.69 84 ASN A CA 1
ATOM 679 C C . ASN A 1 84 ? 13.372 1.912 -13.058 1.00 95.69 84 ASN A C 1
ATOM 681 O O . ASN A 1 84 ? 12.192 1.950 -13.429 1.00 95.69 84 ASN A O 1
ATOM 685 N N . PRO A 1 85 ? 13.755 2.554 -11.941 1.00 93.75 85 PRO A N 1
ATOM 686 C CA . PRO A 1 85 ? 12.806 3.070 -10.953 1.00 93.75 85 PRO A CA 1
ATOM 687 C C . PRO A 1 85 ? 11.855 4.125 -11.531 1.00 93.75 85 PRO A C 1
ATOM 689 O O . PRO A 1 85 ? 10.657 4.084 -11.260 1.00 93.75 85 PRO A O 1
ATOM 692 N N . ASP A 1 86 ? 12.344 5.015 -12.400 1.00 95.62 86 ASP A N 1
ATOM 693 C CA . ASP A 1 86 ? 11.521 6.056 -13.034 1.00 95.62 86 ASP A CA 1
ATOM 694 C C . ASP A 1 86 ? 10.431 5.470 -13.945 1.00 95.62 86 ASP A C 1
ATOM 696 O O . ASP A 1 86 ? 9.320 6.001 -14.025 1.00 95.62 86 ASP A O 1
ATOM 700 N N . TRP A 1 87 ? 10.719 4.348 -14.615 1.00 96.00 87 TRP A N 1
ATOM 701 C CA . TRP A 1 87 ? 9.746 3.674 -15.475 1.00 96.00 87 TRP A CA 1
ATOM 702 C C . TRP A 1 87 ? 8.593 3.094 -14.661 1.00 96.00 87 TRP A C 1
ATOM 704 O O . TRP A 1 87 ? 7.433 3.204 -15.057 1.00 96.00 87 TRP A O 1
ATOM 714 N N . PHE A 1 88 ? 8.902 2.503 -13.507 1.00 96.12 88 PHE A N 1
ATOM 715 C CA . PHE A 1 88 ? 7.897 1.954 -12.605 1.00 96.12 88 PHE A CA 1
ATOM 716 C C . PHE A 1 88 ? 7.145 3.040 -11.836 1.00 96.12 88 PHE A C 1
ATOM 718 O O . PHE A 1 88 ? 5.929 2.926 -11.675 1.00 96.12 88 PHE A O 1
ATOM 725 N N . ALA A 1 89 ? 7.830 4.110 -11.427 1.00 95.44 89 ALA A N 1
ATOM 726 C CA . ALA A 1 89 ? 7.227 5.289 -10.815 1.00 95.44 89 ALA A CA 1
ATOM 727 C C . ALA A 1 89 ? 6.181 5.932 -11.735 1.00 95.44 89 ALA A C 1
ATOM 729 O O . ALA A 1 89 ? 5.093 6.279 -11.287 1.00 95.44 89 ALA A O 1
ATOM 730 N N . ALA A 1 90 ? 6.454 6.008 -13.042 1.00 96.75 90 ALA A N 1
ATOM 731 C CA . ALA A 1 90 ? 5.515 6.541 -14.028 1.00 96.75 90 ALA A CA 1
ATOM 732 C C . ALA A 1 90 ? 4.235 5.696 -14.211 1.00 96.75 90 ALA A C 1
ATOM 734 O O . ALA A 1 90 ? 3.293 6.146 -14.865 1.00 96.75 90 ALA A O 1
ATOM 735 N N . LYS A 1 91 ? 4.183 4.473 -13.662 1.00 96.56 91 LYS A N 1
ATOM 736 C CA . LYS A 1 91 ? 3.025 3.565 -13.750 1.00 96.56 91 LYS A CA 1
ATOM 737 C C . LYS A 1 91 ? 2.060 3.659 -12.570 1.00 96.56 91 LYS A C 1
ATOM 739 O O . LYS A 1 91 ? 1.075 2.913 -12.557 1.00 96.56 91 LYS A O 1
ATOM 744 N N . VAL A 1 92 ? 2.363 4.489 -11.577 1.00 97.69 92 VAL A N 1
ATOM 745 C CA . VAL A 1 92 ? 1.601 4.588 -10.332 1.00 97.69 92 VAL A CA 1
ATOM 746 C C . VAL A 1 92 ? 1.356 6.042 -9.943 1.00 97.69 92 VAL A C 1
ATOM 748 O O . VAL A 1 92 ? 2.070 6.945 -10.366 1.00 97.69 92 VAL A O 1
ATOM 751 N N . ASP A 1 93 ? 0.331 6.270 -9.126 1.00 97.69 93 ASP A N 1
ATOM 752 C CA . ASP A 1 93 ? -0.049 7.611 -8.665 1.00 97.69 93 ASP A CA 1
ATOM 753 C C . ASP A 1 93 ? 0.821 8.095 -7.490 1.00 97.69 93 ASP A C 1
ATOM 755 O O . ASP A 1 93 ? 0.872 9.290 -7.193 1.00 97.69 93 ASP A O 1
ATOM 759 N N . TYR A 1 94 ? 1.466 7.164 -6.780 1.00 96.12 94 TYR A N 1
ATOM 760 C CA . TYR A 1 94 ? 2.237 7.423 -5.571 1.00 96.12 94 TYR A CA 1
ATOM 761 C C . TYR A 1 94 ? 3.498 6.560 -5.519 1.00 96.12 94 TYR A C 1
ATOM 763 O O . TYR A 1 94 ? 3.449 5.346 -5.720 1.00 96.12 94 TYR A O 1
ATOM 771 N N . VAL A 1 95 ? 4.620 7.201 -5.194 1.00 92.81 95 VAL A N 1
ATOM 772 C CA . VAL A 1 95 ? 5.906 6.550 -4.938 1.00 92.81 95 VAL A CA 1
ATOM 773 C C . VAL A 1 95 ? 6.257 6.781 -3.477 1.00 92.81 95 VAL A C 1
ATOM 775 O O . VAL A 1 95 ? 6.319 7.931 -3.030 1.00 92.81 95 VAL A O 1
ATOM 778 N N . ILE A 1 96 ? 6.486 5.697 -2.735 1.00 82.50 96 ILE A N 1
ATOM 779 C CA . ILE A 1 96 ? 6.929 5.790 -1.346 1.00 82.50 96 ILE A CA 1
ATOM 780 C C . ILE A 1 96 ? 8.304 6.452 -1.330 1.00 82.50 96 ILE A C 1
ATOM 782 O O . ILE A 1 96 ? 9.236 6.015 -2.004 1.00 82.50 96 ILE A O 1
ATOM 786 N N . THR A 1 97 ? 8.436 7.515 -0.539 1.00 74.44 97 THR A N 1
ATOM 787 C CA . THR A 1 97 ? 9.756 8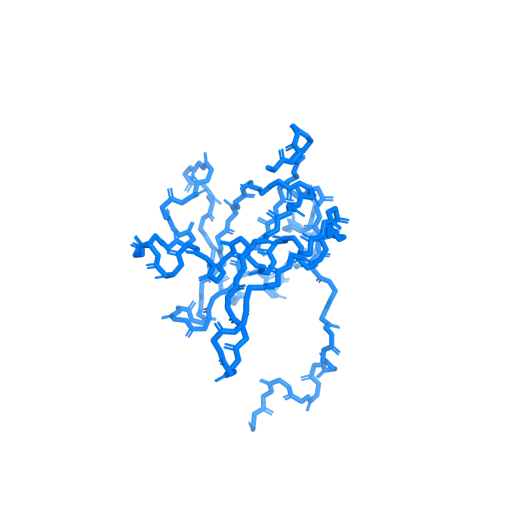.056 -0.216 1.00 74.44 97 THR A CA 1
ATOM 788 C C . THR A 1 97 ? 10.299 7.275 0.975 1.00 74.44 97 THR A C 1
ATOM 790 O O . THR A 1 97 ? 9.636 7.264 2.015 1.00 74.44 97 THR A O 1
ATOM 793 N N . PRO A 1 98 ? 11.480 6.644 0.872 1.00 64.44 98 PRO A N 1
ATOM 794 C CA . PRO A 1 98 ? 12.055 5.926 1.996 1.00 64.44 98 PRO A CA 1
ATOM 795 C C . PRO A 1 98 ? 12.207 6.848 3.207 1.00 64.44 98 PRO A C 1
ATOM 797 O O . PRO A 1 98 ? 12.823 7.911 3.125 1.00 64.44 98 PRO A O 1
ATOM 800 N N . THR A 1 99 ? 11.658 6.435 4.345 1.00 60.22 99 THR A N 1
ATOM 801 C CA . THR A 1 99 ? 11.815 7.145 5.624 1.00 60.22 99 THR A CA 1
ATOM 802 C C . THR A 1 99 ? 13.185 6.893 6.255 1.00 60.22 99 THR A C 1
ATOM 804 O O . THR A 1 99 ? 13.636 7.676 7.091 1.00 60.22 99 THR A O 1
ATOM 807 N N . VAL A 1 100 ? 13.879 5.835 5.819 1.00 56.47 100 VAL A N 1
ATOM 808 C CA . VAL A 1 100 ? 15.237 5.477 6.239 1.00 56.47 100 VAL A CA 1
ATOM 809 C C . VAL A 1 100 ? 16.207 5.692 5.070 1.00 56.47 100 VAL A C 1
ATOM 811 O O . VAL A 1 100 ? 15.945 5.178 3.981 1.00 56.47 100 VAL A O 1
ATOM 814 N N . PRO A 1 101 ? 17.339 6.400 5.259 1.00 54.28 101 PRO A N 1
ATOM 815 C CA . PRO A 1 101 ? 18.371 6.534 4.235 1.00 54.28 101 PRO A CA 1
ATOM 816 C C . PRO A 1 101 ? 18.841 5.171 3.719 1.00 54.28 101 PRO A C 1
ATOM 818 O O . PRO A 1 101 ? 19.095 4.261 4.506 1.00 54.28 101 PRO A O 1
ATOM 821 N N . GLN A 1 102 ? 19.023 5.049 2.405 1.00 55.91 102 GLN A N 1
ATOM 822 C CA . GLN A 1 102 ? 19.416 3.805 1.726 1.00 55.91 102 GLN A CA 1
ATOM 823 C C . GLN A 1 102 ? 20.701 3.174 2.308 1.00 55.91 102 GLN A C 1
ATOM 825 O O . GLN A 1 102 ? 20.849 1.957 2.334 1.00 55.91 102 GLN A O 1
ATOM 830 N N . SER A 1 103 ? 21.591 3.994 2.879 1.00 50.12 103 SER A N 1
ATOM 831 C CA . SER A 1 103 ? 22.814 3.569 3.575 1.00 50.12 103 SER A CA 1
ATOM 832 C C . SER A 1 103 ? 22.588 2.724 4.837 1.00 50.12 103 SER A C 1
ATOM 834 O O . SER A 1 103 ? 23.548 2.185 5.373 1.00 50.12 103 SER A O 1
ATOM 836 N N . LEU A 1 104 ? 21.358 2.662 5.351 1.00 52.25 104 LEU A N 1
ATOM 837 C CA . LEU A 1 104 ? 20.972 1.897 6.542 1.00 52.25 104 LEU A CA 1
ATOM 838 C C . LEU A 1 104 ? 20.044 0.715 6.210 1.00 52.25 104 LEU A C 1
ATOM 840 O O . LEU A 1 104 ? 19.611 0.017 7.122 1.00 52.25 104 LEU A O 1
ATOM 844 N N . GLN A 1 105 ? 19.720 0.499 4.929 1.00 54.38 105 GLN A N 1
ATOM 845 C CA . GLN A 1 105 ? 18.795 -0.552 4.480 1.00 54.38 105 GLN A CA 1
ATOM 846 C C . GLN A 1 105 ? 19.492 -1.884 4.146 1.00 54.38 105 GLN A C 1
ATOM 848 O O . GLN A 1 105 ? 18.821 -2.906 4.021 1.00 54.38 105 GLN A O 1
ATOM 853 N N . HIS A 1 106 ? 20.826 -1.905 4.062 1.00 42.19 106 HIS A N 1
ATOM 854 C CA . HIS A 1 106 ? 21.619 -3.122 3.873 1.00 42.19 106 HIS A CA 1
ATOM 855 C C . HIS A 1 106 ? 22.649 -3.271 5.010 1.00 42.19 106 HIS A C 1
ATOM 857 O O . HIS A 1 106 ? 23.372 -2.304 5.268 1.00 42.19 106 HIS A O 1
ATOM 863 N N . PRO A 1 107 ? 22.711 -4.426 5.704 1.00 42.72 107 PRO A N 1
ATOM 864 C CA . PRO A 1 107 ? 23.810 -4.752 6.614 1.00 42.72 107 PRO A CA 1
ATOM 865 C C . PRO A 1 107 ? 25.117 -5.072 5.874 1.00 42.72 107 PRO A C 1
ATOM 867 O O . PRO A 1 107 ? 25.054 -5.551 4.717 1.00 42.72 107 PRO A O 1
#

Secondary structure (DSSP, 8-state):
--S-EEEEEEE-TTSTTEEEEEEEES---EEEE-TT--EEEE-S--HHHHHHHHHHHHHHTT--GGGG--STT-EEEHHHHHHSHHHHHTTSS--PPPSS-GGGS--